Protein AF-A0A383REA4-F1 (afdb_monomer)

InterPro domains:
  IPR010982 Lambda repressor-like, DNA-binding domain superfamily [G3DSA:1.10.260.40] (4-62)

Secondary structure (DSSP, 8-state):
--HHHHHHHHHHHHT--HHHHHHHHHHTT----HHHHHHHHTTSSPPPPHHHHHHHHHHHHHHH---HHHHHHHHHHHHS-HHHHHHHHHHHHH--

Organism: Paenibacillus alvei (NCBI:txid44250)

Sequence (96 aa):
MRYANVLTDAIATSRLTYQQVADKCKNSGTPITRFYISKLCTGAKPPASDEVNHALAMVLAPYSGLTYEALAIAKYKEIIPSDVLAALYRDYKEAI

Nearest PDB structures (foldseek):
  3qf3-assembly2_B  TM=7.046E-01  e=1.392E-01  Mycobacterium tuberculosis
  3r1f-assembly7_M  TM=5.714E-01  e=8.554E-02  Mycobacterium tuberculosis
  3r1f-assembly1_A  TM=5.900E-01  e=1.637E-01  Mycobacterium tuberculosis
  3r1f-assembly4_G  TM=6.245E-01  e=2.033E-01  Mycobacterium tuberculosis
  3qyx-assembly1_D  TM=5.565E-01  e=6.681E-01  Mycobacterium tuberculosis H37Rv

Solvent-accessible surface area (backbone atoms only — not comparable to full-atom values): 5229 Å² total; per-residue (Å²): 123,55,41,21,52,58,52,39,53,35,40,62,60,46,71,52,51,53,58,58,50,20,53,49,21,38,76,70,76,51,74,52,50,37,67,56,51,50,29,33,39,70,52,79,36,74,71,75,54,69,71,55,38,43,39,51,16,66,67,37,25,90,56,44,68,40,46,43,65,61,49,49,53,22,32,46,69,71,70,49,54,69,68,60,50,52,47,54,56,49,55,56,63,75,75,110

Foldseek 3Di:
DALLCLLLQLCVQQVDQLQRLQVQLVVVVRHDHSVVSVCSNVVVDQQDDLSVLCSSCVSRCVRRVRHSVSSVVNNCVVPPPPVRVVVVVVVVVVVD

pLDDT: mean 95.55, std 4.94, range [68.19, 98.56]

Mean predicted aligned error: 3.16 Å

Structure (mmCIF, N/CA/C/O backbone):
data_AF-A0A383REA4-F1
#
_entry.id   AF-A0A383REA4-F1
#
loop_
_atom_site.group_PDB
_atom_site.id
_atom_site.type_symbol
_atom_site.label_atom_id
_atom_site.label_alt_id
_atom_site.label_comp_id
_atom_site.label_asym_id
_atom_site.label_entity_id
_atom_site.label_seq_id
_atom_site.pdbx_PDB_ins_code
_atom_site.Cartn_x
_atom_site.Cartn_y
_atom_site.Cartn_z
_atom_site.occupancy
_atom_site.B_iso_or_equiv
_atom_site.auth_seq_id
_atom_site.auth_comp_id
_atom_site.auth_asym_id
_atom_site.auth_atom_id
_atom_site.pdbx_PDB_model_num
ATOM 1 N N . MET A 1 1 ? -2.064 -4.273 -13.916 1.00 70.12 1 MET A N 1
ATOM 2 C CA . MET A 1 1 ? -2.827 -4.158 -12.656 1.00 70.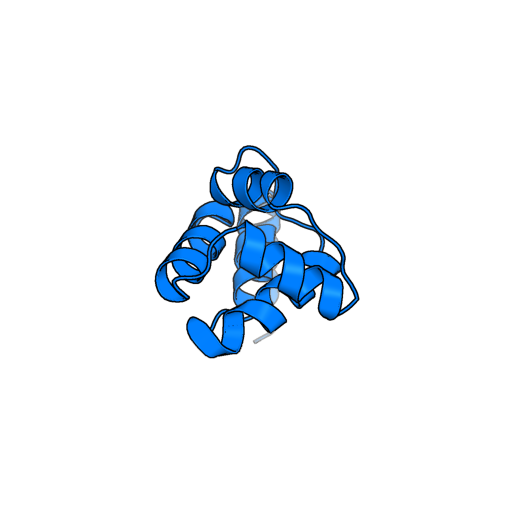12 1 MET A CA 1
ATOM 3 C C . MET A 1 1 ? -2.164 -3.070 -11.841 1.00 70.12 1 MET A C 1
ATOM 5 O O . MET A 1 1 ? -0.952 -3.146 -11.680 1.00 70.12 1 MET A O 1
ATOM 9 N N . ARG A 1 2 ? -2.913 -2.041 -11.441 1.00 92.12 2 ARG A N 1
ATOM 10 C CA . ARG A 1 2 ? -2.359 -0.912 -10.689 1.00 92.12 2 ARG A CA 1
ATOM 11 C C . ARG A 1 2 ? -2.290 -1.235 -9.199 1.00 92.12 2 ARG A C 1
ATOM 13 O O . ARG A 1 2 ? -3.197 -1.898 -8.701 1.00 92.12 2 ARG A O 1
ATOM 20 N N . TYR A 1 3 ? -1.276 -0.741 -8.495 1.00 97.38 3 TYR A N 1
ATOM 21 C CA . TYR A 1 3 ? -1.121 -0.877 -7.042 1.00 97.38 3 TYR A CA 1
ATOM 22 C C . TYR A 1 3 ? -2.376 -0.402 -6.302 1.00 97.38 3 TYR A C 1
ATOM 24 O O . TYR A 1 3 ? -2.899 -1.096 -5.433 1.00 97.38 3 TYR A O 1
ATOM 32 N N . ALA A 1 4 ? -2.907 0.747 -6.725 1.00 97.38 4 ALA A N 1
ATOM 33 C CA . ALA A 1 4 ? -4.140 1.324 -6.204 1.00 97.38 4 ALA A CA 1
ATOM 34 C C . ALA A 1 4 ? -5.327 0.346 -6.278 1.00 97.38 4 ALA A C 1
ATOM 36 O O . ALA A 1 4 ? -6.080 0.217 -5.315 1.00 97.38 4 ALA A O 1
ATOM 37 N N . ASN A 1 5 ? -5.453 -0.394 -7.385 1.00 97.56 5 ASN A N 1
ATOM 38 C CA . ASN A 1 5 ? -6.533 -1.362 -7.578 1.00 97.56 5 ASN A CA 1
ATOM 39 C C . ASN A 1 5 ? -6.343 -2.578 -6.667 1.00 97.56 5 ASN A C 1
ATOM 41 O O . ASN A 1 5 ? -7.282 -2.958 -5.982 1.00 97.56 5 ASN A O 1
ATOM 45 N N . VAL A 1 6 ? -5.120 -3.123 -6.585 1.00 97.94 6 VAL A N 1
ATOM 46 C CA . VAL A 1 6 ? -4.804 -4.264 -5.700 1.00 97.94 6 VAL A CA 1
ATOM 47 C C . VAL A 1 6 ? -5.204 -3.964 -4.258 1.00 97.94 6 VAL A C 1
ATOM 49 O O . VAL A 1 6 ? -5.863 -4.774 -3.608 1.00 97.94 6 VAL A O 1
ATOM 52 N N . LEU A 1 7 ? -4.830 -2.783 -3.760 1.00 98.00 7 LEU A N 1
ATOM 53 C CA . LEU A 1 7 ? -5.151 -2.390 -2.393 1.00 98.00 7 LEU A CA 1
ATOM 54 C C . LEU A 1 7 ? -6.649 -2.094 -2.213 1.00 98.00 7 LEU A C 1
ATOM 56 O O . LEU A 1 7 ? -7.227 -2.490 -1.201 1.00 98.00 7 LEU A O 1
ATOM 60 N N . THR A 1 8 ? -7.284 -1.435 -3.188 1.00 98.06 8 THR A N 1
ATOM 61 C CA . THR A 1 8 ? -8.725 -1.129 -3.149 1.00 98.06 8 THR A CA 1
ATOM 62 C C . THR A 1 8 ? -9.562 -2.404 -3.094 1.00 98.06 8 THR A C 1
ATOM 64 O O . THR A 1 8 ? -10.440 -2.516 -2.237 1.00 98.06 8 THR A O 1
ATOM 67 N N . ASP A 1 9 ? -9.254 -3.384 -3.942 1.00 98.06 9 ASP A N 1
ATOM 68 C CA . ASP A 1 9 ? -9.975 -4.656 -4.012 1.00 98.06 9 ASP A CA 1
ATOM 69 C C . ASP A 1 9 ? -9.810 -5.458 -2.714 1.00 98.06 9 ASP A C 1
ATOM 71 O O . ASP A 1 9 ? -10.780 -6.018 -2.192 1.00 98.06 9 ASP A O 1
ATOM 75 N N . ALA A 1 10 ? -8.604 -5.460 -2.137 1.00 98.12 10 ALA A N 1
ATOM 76 C CA . ALA A 1 10 ? -8.340 -6.106 -0.855 1.00 98.12 10 ALA A CA 1
ATOM 77 C C . ALA A 1 10 ? -9.148 -5.476 0.290 1.00 98.12 10 ALA A C 1
ATOM 79 O O . ALA A 1 10 ? -9.769 -6.187 1.084 1.00 98.12 10 ALA A O 1
ATOM 80 N N . ILE A 1 11 ? -9.197 -4.142 0.359 1.00 97.88 11 ILE A N 1
ATOM 81 C CA . ILE A 1 11 ? -9.969 -3.438 1.389 1.00 97.88 11 ILE A CA 1
ATOM 82 C C . ILE A 1 11 ? -11.471 -3.669 1.194 1.00 97.88 11 ILE A C 1
ATOM 84 O O . ILE A 1 11 ? -12.154 -4.005 2.164 1.00 97.88 11 ILE A O 1
ATOM 88 N N . ALA A 1 12 ? -11.979 -3.5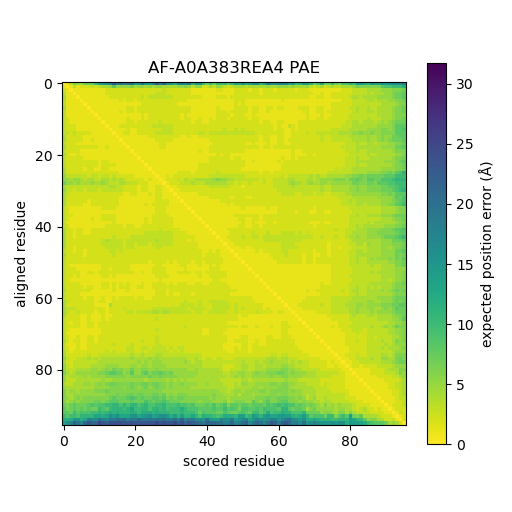79 -0.038 1.00 97.81 12 ALA A N 1
ATOM 89 C CA . ALA A 1 12 ? -13.382 -3.854 -0.345 1.00 97.81 12 ALA A CA 1
ATOM 90 C C . ALA A 1 12 ? -13.783 -5.284 0.059 1.00 97.81 12 ALA A C 1
ATOM 92 O O . ALA A 1 12 ? -14.795 -5.477 0.737 1.00 97.81 12 ALA A O 1
ATOM 93 N N . THR A 1 13 ? -12.945 -6.272 -0.272 1.00 98.12 13 THR A N 1
ATOM 94 C CA . THR A 1 13 ? -13.148 -7.683 0.100 1.00 98.12 13 THR A CA 1
ATOM 95 C C . THR A 1 13 ? -13.144 -7.871 1.614 1.00 98.12 13 THR A C 1
ATOM 97 O O . THR A 1 13 ? -13.984 -8.591 2.152 1.00 98.12 13 THR A O 1
ATOM 100 N N . SER A 1 14 ? -12.253 -7.169 2.320 1.00 97.62 14 SER A N 1
ATOM 101 C CA . SER A 1 14 ? -12.144 -7.271 3.777 1.00 97.62 14 SER A CA 1
ATOM 102 C C . SER A 1 14 ? -13.350 -6.726 4.545 1.00 97.62 14 SER A C 1
ATOM 104 O O . SER A 1 14 ? -13.512 -7.030 5.727 1.00 97.62 14 SER A O 1
ATOM 106 N N . ARG A 1 15 ? -14.180 -5.893 3.895 1.00 97.25 15 ARG A N 1
ATOM 107 C CA . ARG A 1 15 ? -15.269 -5.113 4.512 1.00 97.25 15 ARG A CA 1
ATOM 108 C C . ARG A 1 15 ? -14.814 -4.201 5.661 1.00 97.25 15 ARG A C 1
ATOM 110 O O . ARG A 1 15 ? -15.639 -3.748 6.454 1.00 97.25 15 ARG A O 1
ATOM 117 N N . LEU A 1 16 ? -13.515 -3.911 5.754 1.00 97.81 16 LEU A N 1
ATOM 118 C CA . LEU A 1 16 ? -12.960 -2.967 6.715 1.00 97.81 16 LEU A CA 1
ATOM 119 C C . LEU A 1 16 ? -13.005 -1.546 6.153 1.00 97.81 16 LEU A C 1
ATOM 121 O O . LEU A 1 16 ? -12.732 -1.296 4.981 1.00 97.81 16 LEU A O 1
ATOM 125 N N . THR A 1 17 ? -13.286 -0.583 7.022 1.00 98.31 17 THR A N 1
ATOM 126 C CA . THR A 1 17 ? -13.101 0.837 6.711 1.00 98.31 17 THR A CA 1
ATOM 127 C C . THR A 1 17 ? -11.616 1.204 6.730 1.00 98.31 17 THR A C 1
ATOM 129 O O . THR A 1 17 ? -10.819 0.597 7.448 1.00 98.31 17 THR A O 1
ATOM 132 N N . TYR A 1 18 ? -11.231 2.278 6.032 1.00 98.44 18 TYR A N 1
ATOM 133 C CA . TYR A 1 18 ? -9.860 2.803 6.105 1.00 98.44 18 TYR A CA 1
ATOM 134 C C . TYR A 1 18 ? -9.419 3.149 7.534 1.00 98.44 18 TYR A C 1
ATOM 136 O O . TYR A 1 18 ? -8.235 3.053 7.842 1.00 98.44 18 TYR A O 1
ATOM 144 N N . GLN A 1 19 ? -10.353 3.542 8.409 1.00 98.56 19 GLN A N 1
ATOM 145 C CA . GLN A 1 19 ? -10.051 3.786 9.820 1.00 98.56 19 GLN A CA 1
ATOM 146 C C . GLN A 1 19 ? -9.681 2.485 10.538 1.00 98.56 19 GLN A C 1
ATOM 148 O O . GLN A 1 19 ? -8.642 2.430 11.180 1.00 98.56 19 GLN A O 1
ATOM 153 N N . GLN A 1 20 ? -10.462 1.418 10.355 1.00 98.56 20 GLN A N 1
ATOM 154 C CA . GLN A 1 20 ? -10.167 0.120 10.969 1.00 98.56 20 GLN A CA 1
ATOM 155 C C . GLN A 1 20 ? -8.841 -0.469 10.476 1.00 98.56 20 GLN A C 1
ATOM 157 O O . GLN A 1 20 ? -8.112 -1.065 11.266 1.00 98.56 20 GLN A O 1
ATOM 162 N N . VAL A 1 21 ? -8.508 -0.296 9.192 1.00 98.44 21 VAL A N 1
ATOM 163 C CA . VAL A 1 21 ? -7.204 -0.717 8.654 1.00 98.44 21 VAL A CA 1
ATOM 164 C C . VAL A 1 21 ? -6.073 0.093 9.294 1.00 98.44 21 VAL A C 1
ATOM 166 O O . VAL A 1 21 ? -5.103 -0.492 9.764 1.00 98.44 21 VAL A O 1
ATOM 169 N N . ALA A 1 22 ? -6.220 1.418 9.391 1.00 98.56 22 ALA A N 1
ATOM 170 C CA . ALA A 1 22 ? -5.242 2.286 10.049 1.00 98.56 22 ALA A CA 1
ATOM 171 C C . ALA A 1 22 ? -5.009 1.896 11.520 1.00 98.56 22 ALA A C 1
ATOM 173 O O . ALA A 1 22 ? -3.862 1.793 11.956 1.00 98.56 22 ALA A O 1
ATOM 174 N N . ASP A 1 23 ? -6.083 1.623 12.265 1.00 98.50 23 ASP A N 1
ATOM 175 C CA . ASP A 1 23 ? -6.004 1.211 13.668 1.00 98.50 23 ASP A CA 1
ATOM 176 C C . ASP A 1 23 ? -5.296 -0.146 13.816 1.00 98.50 23 ASP A C 1
ATOM 178 O O . ASP A 1 23 ? -4.451 -0.318 14.696 1.00 98.50 23 ASP A O 1
ATOM 182 N N . LYS A 1 24 ? -5.572 -1.101 12.917 1.00 98.25 24 LYS A N 1
ATOM 183 C CA . LYS A 1 24 ? -4.886 -2.403 12.891 1.00 98.25 24 LYS A CA 1
ATOM 184 C C . LYS A 1 24 ? -3.395 -2.263 12.565 1.00 98.25 24 LYS A C 1
ATOM 186 O O . LYS A 1 24 ? -2.587 -2.870 13.260 1.00 98.25 24 LYS A O 1
ATOM 191 N N . CYS A 1 25 ? -3.023 -1.436 11.586 1.00 97.81 25 CYS A N 1
ATOM 192 C CA . CYS A 1 25 ? -1.616 -1.173 11.262 1.00 97.81 25 CYS A CA 1
ATOM 193 C C . CYS A 1 25 ? -0.879 -0.474 12.418 1.00 97.81 25 CYS A C 1
ATOM 195 O O . CYS A 1 25 ? 0.261 -0.810 12.732 1.00 97.81 25 CYS A O 1
ATOM 197 N N . LYS A 1 26 ? -1.546 0.455 13.117 1.00 97.19 26 LYS A N 1
ATOM 198 C CA . LYS A 1 26 ? -1.009 1.074 14.337 1.00 97.19 26 LYS A CA 1
ATOM 199 C C . LYS A 1 26 ? -0.733 0.030 15.422 1.00 97.19 26 LYS A C 1
ATOM 201 O O . LYS A 1 26 ? 0.340 0.049 16.017 1.00 97.19 26 LYS A O 1
ATOM 206 N N . ASN A 1 27 ? -1.670 -0.888 15.653 1.00 95.38 27 ASN A N 1
ATOM 207 C CA . ASN A 1 27 ? -1.515 -1.955 16.646 1.00 95.38 27 ASN A CA 1
ATOM 208 C C . ASN A 1 27 ? -0.433 -2.975 16.266 1.00 95.38 27 ASN A C 1
ATOM 210 O O . ASN A 1 27 ? 0.085 -3.664 17.139 1.00 95.38 27 ASN A O 1
ATOM 214 N N . SER A 1 28 ? -0.077 -3.060 14.984 1.00 90.31 28 SER A N 1
ATOM 215 C CA . SER A 1 28 ? 0.966 -3.947 14.476 1.00 90.31 28 SER A CA 1
ATOM 216 C C . SER A 1 28 ? 2.341 -3.280 14.339 1.00 90.31 28 SER A C 1
ATOM 218 O O . SER A 1 28 ? 3.227 -3.850 13.711 1.00 90.31 28 SER A O 1
ATOM 220 N N . GLY A 1 29 ? 2.518 -2.073 14.888 1.00 94.06 29 GLY A N 1
ATOM 221 C CA . GLY A 1 29 ? 3.807 -1.375 14.932 1.00 94.06 29 GLY A CA 1
ATOM 222 C C . GLY A 1 29 ? 4.101 -0.440 13.756 1.00 94.06 29 GLY A C 1
ATOM 223 O O . GLY A 1 29 ? 5.105 0.264 13.803 1.00 94.06 29 GLY A O 1
ATOM 224 N N . THR A 1 30 ? 3.222 -0.349 12.753 1.00 97.12 30 THR A N 1
ATOM 225 C CA . THR A 1 30 ? 3.405 0.526 11.580 1.00 97.12 30 THR A CA 1
ATOM 226 C C . THR A 1 30 ? 2.245 1.525 11.492 1.00 97.12 30 THR A C 1
ATOM 228 O O . THR A 1 30 ? 1.271 1.308 10.763 1.00 97.12 30 THR A O 1
ATOM 231 N N . PRO A 1 31 ? 2.286 2.626 12.267 1.00 96.56 31 PRO A N 1
ATOM 232 C CA . PRO A 1 31 ? 1.192 3.586 12.311 1.00 96.56 31 PRO A CA 1
ATOM 233 C C . PRO A 1 31 ? 1.043 4.322 10.975 1.00 96.56 31 PRO A C 1
ATOM 235 O O . PRO A 1 31 ? 1.902 5.098 10.564 1.00 96.56 31 PRO A O 1
ATOM 238 N N . ILE A 1 32 ? -0.106 4.130 10.328 1.00 97.75 32 ILE A N 1
ATOM 239 C CA . ILE A 1 32 ? -0.518 4.860 9.125 1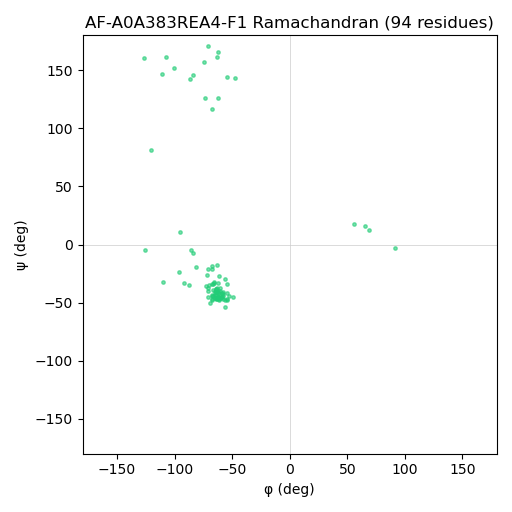.00 97.75 32 ILE A CA 1
ATOM 240 C C . ILE A 1 32 ? -1.899 5.481 9.332 1.00 97.75 32 ILE A C 1
ATOM 242 O O . ILE A 1 32 ? -2.654 5.074 10.209 1.00 97.75 32 ILE A O 1
ATOM 246 N N . THR A 1 33 ? -2.250 6.486 8.529 1.00 98.44 33 THR A N 1
ATOM 247 C CA . THR A 1 33 ? -3.540 7.183 8.659 1.00 98.44 33 THR A CA 1
ATOM 248 C C . THR A 1 33 ? -4.553 6.701 7.624 1.00 98.44 33 THR A C 1
ATOM 250 O O . THR A 1 33 ? -4.192 6.358 6.497 1.00 98.44 33 THR A O 1
ATOM 253 N N . ARG A 1 34 ? -5.852 6.785 7.947 1.00 98.31 34 ARG A N 1
ATOM 254 C CA . ARG A 1 34 ? -6.933 6.507 6.980 1.00 98.31 34 ARG A CA 1
ATOM 255 C C . ARG A 1 34 ? -6.830 7.340 5.695 1.00 98.31 34 ARG A C 1
ATOM 257 O O . ARG A 1 34 ? -7.177 6.869 4.617 1.00 98.31 34 ARG A O 1
ATOM 264 N N . PHE A 1 35 ? -6.339 8.579 5.802 1.00 98.44 35 PHE A N 1
ATOM 265 C CA . PHE A 1 35 ? -6.164 9.481 4.663 1.00 98.44 35 PHE A CA 1
ATOM 266 C C . PHE A 1 35 ? -5.019 9.026 3.766 1.00 98.44 35 PHE A C 1
ATOM 268 O O . PHE A 1 35 ? -5.120 9.128 2.546 1.00 98.44 35 PHE A O 1
ATOM 275 N N . TYR A 1 36 ? -3.942 8.510 4.359 1.00 98.38 36 TYR A N 1
ATOM 276 C CA . TYR A 1 36 ? -2.848 7.920 3.603 1.00 98.38 36 TYR A CA 1
ATOM 277 C C . TYR A 1 36 ? -3.318 6.679 2.835 1.00 98.38 36 TYR A C 1
ATOM 279 O O . TYR A 1 36 ? -3.116 6.622 1.626 1.00 98.38 36 TYR A O 1
ATOM 287 N N . ILE A 1 37 ? -4.056 5.773 3.488 1.00 98.31 37 ILE A N 1
ATOM 288 C CA . ILE A 1 37 ? -4.646 4.586 2.842 1.00 98.31 37 ILE A CA 1
ATOM 289 C C . ILE A 1 37 ? -5.565 4.990 1.678 1.00 98.31 37 ILE A C 1
ATOM 291 O O . ILE A 1 37 ? -5.426 4.473 0.573 1.00 98.31 37 ILE A O 1
ATOM 295 N N . SER A 1 38 ? -6.449 5.971 1.885 1.00 98.31 38 SER A N 1
ATOM 296 C CA . SER A 1 38 ? -7.324 6.497 0.826 1.00 98.31 38 SER A CA 1
ATOM 297 C C . SER A 1 38 ? -6.536 7.057 -0.371 1.00 98.31 38 SER A C 1
ATOM 299 O O . SER A 1 38 ? -6.866 6.778 -1.526 1.00 98.31 38 SER A O 1
ATOM 301 N N . LYS A 1 39 ? -5.441 7.792 -0.127 1.00 98.44 39 LYS A N 1
ATOM 302 C CA . LYS A 1 39 ? -4.572 8.306 -1.202 1.00 98.44 39 LYS A CA 1
ATOM 303 C C . LYS A 1 39 ? -3.851 7.194 -1.967 1.00 98.44 39 LYS A C 1
ATOM 305 O O . LYS A 1 39 ? -3.642 7.346 -3.166 1.00 98.44 39 LYS A O 1
ATOM 310 N N . LEU A 1 40 ? -3.492 6.095 -1.302 1.00 98.12 40 LEU A N 1
ATOM 311 C CA . LEU A 1 40 ? -2.939 4.910 -1.963 1.00 98.12 40 LEU A CA 1
ATOM 312 C C . LEU A 1 40 ? -3.996 4.228 -2.846 1.00 98.12 40 LEU A C 1
ATOM 314 O O . LEU A 1 40 ? -3.732 3.953 -4.012 1.00 98.12 40 LEU A O 1
ATOM 318 N N . CYS A 1 41 ? -5.210 4.030 -2.325 1.00 97.62 41 CYS A N 1
ATOM 319 C CA . CYS A 1 41 ? -6.316 3.373 -3.040 1.00 97.62 41 CYS A CA 1
ATOM 320 C C . CYS A 1 41 ? -6.808 4.171 -4.255 1.00 97.62 41 CYS A C 1
ATOM 322 O O . CYS A 1 41 ? -7.214 3.604 -5.260 1.00 97.62 41 CYS A O 1
ATOM 324 N N . THR A 1 42 ? -6.739 5.499 -4.193 1.00 96.69 42 THR A N 1
ATOM 325 C CA . THR A 1 42 ? -7.086 6.375 -5.326 1.00 96.69 42 THR A CA 1
ATOM 326 C C . THR A 1 42 ? -5.929 6.574 -6.310 1.00 96.69 42 THR A C 1
ATOM 328 O O . THR A 1 42 ? -6.116 7.186 -7.360 1.00 96.69 42 THR A O 1
ATOM 331 N N . GLY A 1 43 ? -4.722 6.095 -5.987 1.00 96.06 43 GLY A N 1
ATOM 332 C CA . GLY A 1 43 ? -3.511 6.347 -6.773 1.00 96.06 43 GLY A CA 1
ATOM 333 C C . GLY A 1 43 ? -3.027 7.801 -6.733 1.00 96.06 43 GLY A C 1
ATOM 334 O O . GLY A 1 43 ? -2.164 8.179 -7.520 1.00 96.06 43 GLY A O 1
ATOM 335 N N . ALA A 1 44 ? -3.564 8.625 -5.825 1.00 96.94 44 ALA A N 1
ATOM 336 C CA . ALA A 1 44 ? -3.107 9.997 -5.593 1.00 96.94 44 ALA A CA 1
ATOM 337 C C . ALA A 1 44 ? -1.728 10.048 -4.908 1.00 96.94 44 ALA A C 1
ATOM 339 O O . ALA A 1 44 ? -1.037 11.068 -4.948 1.00 96.94 44 ALA A O 1
ATOM 340 N N . LYS A 1 45 ? -1.330 8.957 -4.246 1.00 96.12 45 LYS A N 1
ATOM 341 C CA . LYS A 1 45 ? 0.040 8.705 -3.789 1.00 96.12 45 LYS A CA 1
ATOM 342 C C . LYS A 1 45 ? 0.639 7.549 -4.600 1.00 96.12 45 LYS A C 1
ATOM 344 O O . LYS A 1 45 ? -0.101 6.628 -4.947 1.00 96.12 45 LYS A O 1
ATOM 349 N N . PRO A 1 46 ? 1.960 7.575 -4.861 1.00 95.31 46 PRO A N 1
ATOM 350 C CA . PRO A 1 46 ? 2.650 6.425 -5.430 1.00 95.31 46 PRO A CA 1
ATOM 351 C C . PRO A 1 46 ? 2.562 5.221 -4.477 1.00 95.31 46 PRO A C 1
ATOM 353 O O . PRO A 1 46 ? 2.235 5.407 -3.295 1.00 95.31 46 PRO A O 1
ATOM 356 N N . PRO A 1 47 ? 2.880 4.010 -4.965 1.00 97.00 47 PRO A N 1
ATOM 357 C CA . PRO A 1 47 ? 2.944 2.813 -4.137 1.00 97.00 47 PRO A CA 1
ATOM 358 C C . PRO A 1 47 ? 3.738 3.027 -2.843 1.00 97.00 47 PRO A C 1
ATOM 360 O O . PRO A 1 47 ? 4.739 3.748 -2.823 1.00 97.00 47 PRO A O 1
ATOM 363 N N . ALA A 1 48 ? 3.283 2.408 -1.753 1.00 97.38 48 ALA A N 1
ATOM 364 C CA . ALA A 1 48 ? 3.875 2.611 -0.437 1.00 97.38 48 ALA A CA 1
ATOM 365 C C . ALA A 1 48 ? 5.275 1.978 -0.295 1.00 97.38 48 ALA A C 1
ATOM 367 O O . ALA A 1 48 ? 5.740 1.213 -1.149 1.00 97.38 48 ALA A O 1
ATOM 368 N N . SER A 1 49 ? 5.949 2.293 0.816 1.00 96.50 49 SER A N 1
ATOM 369 C CA . SER A 1 49 ? 7.187 1.614 1.214 1.00 96.50 49 SER A CA 1
ATOM 370 C C . SER A 1 49 ? 6.937 0.131 1.504 1.00 96.50 49 SER A C 1
ATOM 372 O O . SER A 1 49 ? 5.804 -0.285 1.746 1.00 96.50 49 SER A O 1
ATOM 374 N N . ASP A 1 50 ? 7.999 -0.675 1.497 1.00 96.62 50 ASP A N 1
ATOM 375 C CA . ASP A 1 50 ? 7.869 -2.118 1.735 1.00 96.62 50 ASP A CA 1
ATOM 376 C C . ASP A 1 50 ? 7.436 -2.430 3.168 1.00 96.62 50 ASP A C 1
ATOM 378 O O . ASP A 1 50 ? 6.606 -3.309 3.371 1.00 96.62 50 ASP A O 1
ATOM 382 N N . GLU A 1 51 ? 7.875 -1.631 4.142 1.00 97.31 51 GLU A N 1
ATOM 383 C CA . GLU A 1 51 ? 7.387 -1.693 5.524 1.00 97.31 51 GLU A CA 1
ATOM 384 C C . GLU A 1 51 ? 5.861 -1.516 5.600 1.00 97.31 51 GLU A C 1
ATOM 386 O O . GLU A 1 51 ? 5.157 -2.323 6.209 1.00 97.31 51 GLU A O 1
ATOM 391 N N . VAL A 1 52 ? 5.321 -0.499 4.919 1.00 97.94 52 VAL A N 1
ATOM 392 C CA . VAL A 1 52 ? 3.871 -0.270 4.870 1.00 97.94 52 VAL A CA 1
ATOM 393 C C . VAL A 1 52 ? 3.165 -1.394 4.111 1.00 97.94 52 VAL A C 1
ATOM 395 O O . VAL A 1 52 ? 2.094 -1.825 4.534 1.00 97.94 52 VAL A O 1
ATOM 398 N N . ASN A 1 53 ? 3.743 -1.896 3.016 1.00 98.06 53 ASN A N 1
ATOM 399 C CA . ASN A 1 53 ? 3.165 -3.013 2.266 1.00 98.06 53 ASN A CA 1
ATOM 400 C C . ASN A 1 53 ? 3.094 -4.287 3.114 1.00 98.06 53 ASN A C 1
ATOM 402 O O . ASN A 1 53 ? 2.073 -4.971 3.083 1.00 98.06 53 ASN A O 1
ATOM 406 N N . HIS A 1 54 ? 4.125 -4.581 3.907 1.00 98.06 54 HIS A N 1
ATOM 407 C CA . HIS A 1 54 ? 4.103 -5.688 4.859 1.00 98.06 54 HIS A CA 1
ATOM 408 C C . HIS A 1 54 ? 3.003 -5.510 5.905 1.00 98.06 54 HIS A C 1
ATOM 410 O O . HIS A 1 54 ? 2.236 -6.443 6.142 1.00 98.06 54 HIS A O 1
ATOM 416 N N . ALA A 1 55 ? 2.875 -4.316 6.486 1.00 98.12 55 ALA A N 1
ATOM 417 C CA . ALA A 1 55 ? 1.828 -4.036 7.463 1.00 98.12 55 ALA A CA 1
ATOM 418 C C . ALA A 1 55 ? 0.419 -4.181 6.863 1.00 98.12 55 ALA A C 1
ATOM 420 O O . ALA A 1 55 ? -0.448 -4.815 7.464 1.00 98.12 55 ALA A O 1
ATOM 421 N N . LEU A 1 56 ? 0.189 -3.638 5.664 1.00 98.25 56 LEU A N 1
ATOM 422 C CA . LEU A 1 56 ? -1.088 -3.752 4.954 1.00 98.25 56 LEU A CA 1
ATOM 423 C C . LEU A 1 56 ? -1.417 -5.207 4.606 1.00 98.25 56 LEU A C 1
ATOM 425 O O . LEU A 1 56 ? -2.539 -5.645 4.854 1.00 98.25 56 LEU A O 1
ATOM 429 N N . ALA A 1 57 ? -0.448 -5.959 4.077 1.00 98.12 57 ALA A N 1
ATOM 430 C CA . ALA A 1 57 ? -0.621 -7.374 3.766 1.00 98.12 57 ALA A CA 1
ATOM 431 C C . ALA A 1 57 ? -0.942 -8.177 5.029 1.00 98.12 57 ALA A C 1
ATOM 433 O O . ALA A 1 57 ? -1.931 -8.893 5.052 1.00 98.12 57 ALA A O 1
ATOM 434 N N . MET A 1 58 ? -0.193 -7.994 6.117 1.00 97.88 58 MET A N 1
ATOM 435 C CA . MET A 1 58 ? -0.455 -8.678 7.386 1.00 97.88 58 MET A CA 1
ATOM 436 C C . MET A 1 58 ? -1.864 -8.390 7.929 1.00 97.88 58 MET A C 1
ATOM 438 O O . MET A 1 58 ? -2.549 -9.296 8.400 1.00 97.88 58 MET A O 1
ATOM 442 N N . VAL A 1 59 ? -2.310 -7.133 7.857 1.00 98.00 59 VAL A N 1
ATOM 443 C CA . VAL A 1 59 ? -3.618 -6.708 8.375 1.00 98.00 59 VAL A CA 1
ATOM 444 C C . VAL A 1 59 ? -4.782 -7.199 7.509 1.00 98.00 59 VAL A C 1
ATOM 446 O O . VAL A 1 59 ? -5.846 -7.513 8.048 1.00 98.00 59 VAL A O 1
ATOM 449 N N . LEU A 1 60 ? -4.605 -7.255 6.186 1.00 98.12 60 LEU A N 1
ATOM 450 C CA . LEU A 1 60 ? -5.666 -7.598 5.232 1.00 98.12 60 LEU A CA 1
ATOM 451 C C . LEU A 1 60 ? -5.669 -9.078 4.821 1.00 98.12 60 LEU A C 1
ATOM 453 O O . LEU A 1 60 ? -6.731 -9.588 4.461 1.00 98.12 60 LEU A O 1
ATOM 457 N N . ALA A 1 61 ? -4.541 -9.789 4.925 1.00 97.75 61 ALA A N 1
ATOM 458 C CA . ALA A 1 61 ? -4.402 -11.196 4.539 1.00 97.75 61 ALA A CA 1
ATOM 459 C C . ALA A 1 61 ? -5.504 -12.106 5.109 1.00 97.75 61 ALA A C 1
ATOM 461 O O . ALA A 1 61 ? -6.083 -12.856 4.321 1.00 97.75 61 ALA A O 1
ATOM 462 N N . PRO A 1 62 ? -5.887 -12.020 6.403 1.00 97.81 62 PRO A N 1
ATOM 463 C CA . PRO A 1 62 ? -6.933 -12.883 6.960 1.00 97.81 62 PRO A CA 1
ATOM 464 C C . PRO A 1 62 ? -8.319 -12.686 6.333 1.00 97.81 62 PRO A C 1
ATOM 466 O O . PRO A 1 62 ? -9.188 -13.536 6.499 1.00 97.81 62 PRO A O 1
ATOM 469 N N . TYR A 1 63 ? -8.543 -11.562 5.650 1.00 97.50 63 TYR A N 1
ATOM 470 C CA . TYR A 1 63 ? -9.849 -11.183 5.117 1.00 97.50 63 TYR A CA 1
ATOM 471 C C . TYR A 1 63 ? -9.918 -11.240 3.590 1.00 97.50 63 TYR A C 1
ATOM 473 O O . TYR A 1 63 ? -10.983 -11.504 3.040 1.00 97.50 63 TYR A O 1
ATOM 481 N N . SER A 1 64 ? -8.809 -10.961 2.902 1.00 97.06 64 SER A N 1
ATOM 482 C CA . SER A 1 64 ? -8.775 -10.850 1.439 1.00 97.06 64 SER A CA 1
ATOM 483 C C . SER A 1 64 ? -7.736 -11.745 0.767 1.00 97.06 64 SER A C 1
ATOM 485 O O . SER A 1 64 ? -7.639 -11.729 -0.456 1.00 97.06 64 SER A O 1
ATOM 487 N N . GLY A 1 65 ? -6.906 -12.461 1.535 1.00 96.81 65 GLY A N 1
ATOM 488 C CA . GLY A 1 65 ? -5.762 -13.202 0.998 1.00 96.81 65 GLY A CA 1
ATOM 489 C C . GLY A 1 65 ? -4.673 -12.307 0.393 1.00 96.81 65 GLY A C 1
ATOM 490 O O . GLY A 1 65 ? -3.836 -12.796 -0.361 1.00 96.81 65 GLY A O 1
ATOM 491 N N . LEU A 1 66 ? -4.683 -10.998 0.686 1.00 97.81 66 LEU A N 1
ATOM 492 C CA . LEU A 1 66 ? -3.668 -10.069 0.186 1.00 97.81 66 LEU A CA 1
ATOM 493 C C . LEU A 1 66 ? -2.292 -10.465 0.724 1.00 97.81 66 LEU A C 1
ATOM 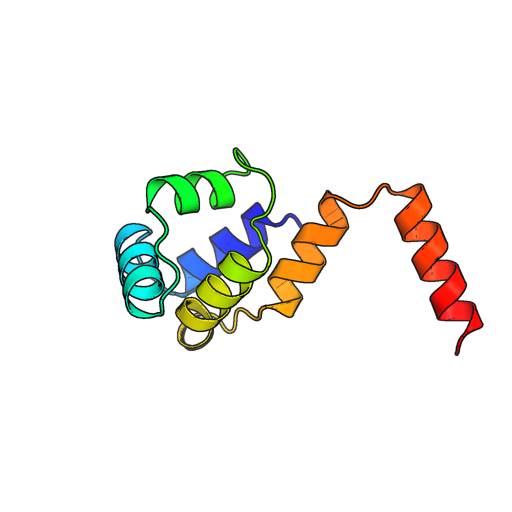495 O O . LEU A 1 66 ? -2.107 -10.543 1.935 1.00 97.81 66 LEU A O 1
ATOM 499 N N . THR A 1 67 ? -1.320 -10.643 -0.166 1.00 98.12 67 THR A N 1
ATOM 500 C CA . THR A 1 67 ? 0.065 -10.926 0.217 1.00 98.12 67 THR A CA 1
ATOM 501 C C . THR A 1 67 ? 0.968 -9.720 -0.027 1.00 98.12 67 THR A C 1
ATOM 503 O O . THR A 1 67 ? 0.639 -8.810 -0.798 1.00 98.12 67 THR A O 1
ATOM 506 N N . TYR A 1 68 ? 2.128 -9.712 0.628 1.00 97.69 68 TYR A N 1
ATOM 507 C CA . TYR A 1 68 ? 3.148 -8.693 0.395 1.00 97.69 68 TYR A CA 1
ATOM 508 C C . TYR A 1 68 ? 3.632 -8.728 -1.060 1.00 97.69 68 TYR A C 1
ATOM 510 O O . TYR A 1 68 ? 3.757 -7.682 -1.694 1.00 97.69 68 TYR A O 1
ATOM 518 N N . GLU A 1 69 ? 3.828 -9.922 -1.617 1.00 97.56 69 GLU A N 1
ATOM 519 C CA . GLU A 1 69 ? 4.305 -10.134 -2.983 1.00 97.56 69 GLU A CA 1
ATOM 520 C C . GLU A 1 69 ? 3.349 -9.514 -4.002 1.00 97.56 69 GLU A C 1
ATOM 522 O O . GLU A 1 69 ? 3.798 -8.884 -4.957 1.00 97.56 69 GLU A O 1
ATOM 527 N N . ALA A 1 70 ? 2.034 -9.619 -3.785 1.00 97.56 70 ALA A N 1
ATOM 528 C CA . ALA A 1 70 ? 1.045 -8.992 -4.658 1.00 97.56 70 ALA A CA 1
ATOM 529 C C . ALA A 1 70 ? 1.202 -7.459 -4.693 1.00 97.56 70 ALA A C 1
ATOM 531 O O . ALA A 1 70 ? 1.196 -6.857 -5.773 1.00 97.56 70 ALA A O 1
ATOM 532 N N . LEU A 1 71 ? 1.401 -6.829 -3.528 1.00 97.69 71 LEU A N 1
ATOM 533 C CA . LEU A 1 71 ? 1.657 -5.389 -3.427 1.00 97.69 71 LEU A CA 1
ATOM 534 C C . LEU A 1 71 ? 3.013 -5.006 -4.028 1.00 97.69 71 LEU A C 1
ATOM 536 O O . LEU A 1 71 ? 3.092 -4.025 -4.768 1.00 97.69 71 LEU A O 1
ATOM 540 N N . ALA A 1 72 ? 4.063 -5.779 -3.750 1.00 96.69 72 ALA A N 1
ATOM 541 C CA . ALA A 1 72 ? 5.412 -5.536 -4.249 1.00 96.69 72 ALA A CA 1
ATOM 542 C C . ALA A 1 72 ? 5.469 -5.640 -5.780 1.00 96.69 72 ALA A C 1
ATOM 544 O O . ALA A 1 72 ? 5.962 -4.731 -6.446 1.00 96.69 72 ALA A O 1
ATOM 545 N N . ILE A 1 73 ? 4.883 -6.688 -6.364 1.00 95.25 73 ILE A N 1
ATOM 546 C CA . ILE A 1 73 ? 4.796 -6.854 -7.821 1.00 95.25 73 ILE A CA 1
ATOM 547 C C . ILE A 1 73 ? 4.040 -5.680 -8.446 1.00 95.25 73 ILE A C 1
ATOM 549 O O . ILE A 1 73 ? 4.485 -5.139 -9.459 1.00 95.25 73 ILE A O 1
ATOM 553 N N . ALA A 1 74 ? 2.912 -5.263 -7.863 1.00 96.12 74 ALA A N 1
ATOM 554 C CA . ALA A 1 74 ? 2.147 -4.131 -8.380 1.00 96.12 74 ALA A CA 1
ATOM 555 C C . ALA A 1 74 ? 2.930 -2.810 -8.282 1.00 96.12 74 ALA A C 1
ATOM 557 O O . ALA A 1 74 ? 2.956 -2.049 -9.246 1.00 96.12 74 ALA A O 1
ATOM 558 N N . LYS A 1 75 ? 3.623 -2.576 -7.161 1.00 95.88 75 LYS A N 1
ATOM 559 C CA . LYS A 1 75 ? 4.532 -1.439 -6.959 1.00 95.88 75 LYS A CA 1
ATOM 560 C C . LYS A 1 75 ? 5.614 -1.396 -8.036 1.00 95.88 75 LYS A C 1
ATOM 562 O O . LYS A 1 75 ? 5.782 -0.378 -8.703 1.00 95.88 75 LYS A O 1
ATOM 567 N N . TYR A 1 76 ? 6.339 -2.493 -8.224 1.00 94.31 76 TYR A N 1
ATOM 568 C CA . TYR A 1 76 ? 7.464 -2.529 -9.154 1.00 94.31 76 TYR A CA 1
ATOM 569 C C . TYR A 1 76 ? 7.019 -2.458 -10.613 1.00 94.31 76 TYR A C 1
ATOM 571 O O . TYR A 1 76 ? 7.667 -1.778 -11.400 1.00 94.31 76 TYR A O 1
ATOM 579 N N . LYS A 1 77 ? 5.875 -3.047 -10.975 1.00 92.12 77 LYS A N 1
ATOM 580 C CA . LYS A 1 77 ? 5.297 -2.877 -12.319 1.00 92.12 77 LYS A CA 1
ATOM 581 C C . LYS A 1 77 ? 4.935 -1.428 -12.649 1.00 92.12 77 LYS A C 1
ATOM 583 O O . LYS A 1 77 ? 4.889 -1.090 -13.825 1.00 92.12 77 LYS A O 1
ATOM 588 N N . GLU A 1 78 ? 4.639 -0.600 -11.647 1.00 92.75 78 GLU A N 1
ATOM 589 C CA . GLU A 1 78 ? 4.340 0.821 -11.856 1.00 92.75 78 GLU A CA 1
ATOM 590 C C . GLU A 1 78 ? 5.584 1.711 -11.848 1.00 92.75 78 GLU A C 1
ATOM 592 O O . GLU A 1 78 ? 5.613 2.711 -12.559 1.00 92.75 78 GLU A O 1
ATOM 597 N N . ILE A 1 79 ? 6.584 1.383 -11.027 1.00 91.94 79 ILE A N 1
ATOM 598 C CA . ILE A 1 79 ? 7.754 2.249 -10.816 1.00 91.94 79 ILE A CA 1
ATOM 599 C C . ILE A 1 79 ? 8.902 1.908 -11.772 1.00 91.94 79 ILE A C 1
ATOM 601 O O . ILE A 1 79 ? 9.657 2.803 -12.150 1.00 91.94 79 ILE A O 1
ATOM 605 N N . ILE A 1 80 ? 9.068 0.637 -12.150 1.00 92.00 80 ILE A N 1
ATOM 606 C CA . ILE A 1 80 ? 10.167 0.225 -13.025 1.00 92.00 80 ILE A CA 1
ATOM 607 C C . ILE A 1 80 ? 9.874 0.704 -14.458 1.00 92.00 80 ILE A C 1
ATOM 609 O O . ILE A 1 80 ? 8.821 0.363 -15.005 1.00 92.00 80 ILE A O 1
ATOM 613 N N . PRO A 1 81 ? 10.799 1.450 -15.093 1.00 93.81 81 PRO A N 1
ATOM 614 C CA . PRO A 1 81 ? 10.705 1.799 -16.507 1.00 93.81 81 PRO A CA 1
ATOM 615 C C . PRO A 1 81 ? 10.532 0.566 -17.403 1.00 93.81 81 PRO A C 1
ATOM 617 O O . PRO A 1 81 ? 11.090 -0.500 -17.142 1.00 93.81 81 PRO A O 1
ATOM 620 N N . SER A 1 82 ? 9.752 0.694 -18.475 1.00 90.88 82 SER A N 1
ATOM 621 C CA . SER A 1 82 ? 9.361 -0.452 -19.307 1.00 90.88 82 SER A CA 1
ATOM 622 C C . SER A 1 82 ? 10.540 -1.151 -19.985 1.00 90.88 82 SER A C 1
ATOM 624 O O . SER A 1 82 ? 10.512 -2.367 -20.165 1.00 90.88 82 SER A O 1
ATOM 626 N N . ASP A 1 83 ? 11.5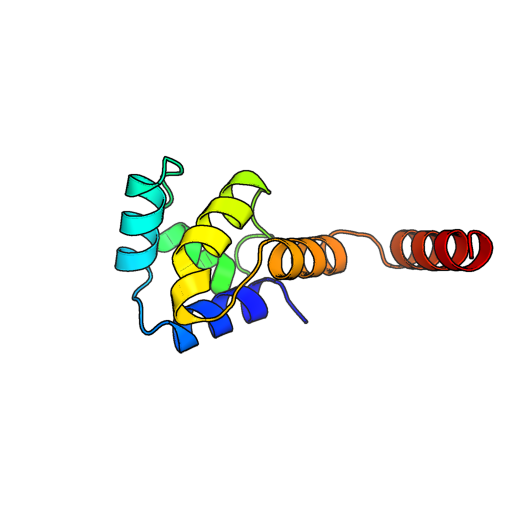72 -0.397 -20.353 1.00 94.06 83 ASP A N 1
ATOM 627 C CA . ASP A 1 83 ? 12.827 -0.895 -20.917 1.00 94.06 83 ASP A CA 1
ATOM 628 C C . ASP A 1 83 ? 13.634 -1.703 -19.891 1.00 94.06 83 ASP A C 1
ATOM 630 O O . ASP A 1 83 ? 14.073 -2.814 -20.195 1.00 94.06 83 ASP A O 1
ATOM 634 N N . VAL A 1 84 ? 13.748 -1.207 -18.656 1.00 95.00 84 VAL A N 1
ATOM 635 C CA . VAL A 1 84 ? 14.409 -1.923 -17.552 1.00 95.00 84 VAL A CA 1
ATOM 636 C C . VAL A 1 84 ? 13.651 -3.204 -17.208 1.00 95.00 84 VAL A C 1
ATOM 638 O O . VAL A 1 84 ? 14.256 -4.263 -17.045 1.00 95.00 84 VAL A O 1
ATOM 641 N N . LEU A 1 85 ? 12.319 -3.145 -17.151 1.00 90.94 85 LEU A N 1
ATOM 642 C CA . LEU A 1 85 ? 11.493 -4.323 -16.894 1.00 90.94 85 LEU A CA 1
ATOM 643 C C . LEU A 1 85 ? 11.657 -5.376 -18.001 1.00 90.94 85 LEU A C 1
ATOM 645 O O . LEU A 1 85 ? 11.772 -6.566 -17.709 1.00 90.94 85 LEU A O 1
ATOM 649 N N . ALA A 1 86 ? 11.706 -4.952 -19.267 1.00 91.75 86 ALA A N 1
ATOM 650 C CA . ALA A 1 86 ? 11.953 -5.847 -20.396 1.00 91.75 86 ALA A CA 1
ATOM 651 C C . ALA A 1 86 ? 13.350 -6.488 -20.338 1.00 91.75 86 ALA A C 1
ATOM 653 O O . ALA A 1 86 ? 13.486 -7.671 -20.657 1.00 91.75 86 ALA A O 1
ATOM 654 N N . ALA A 1 87 ? 14.368 -5.738 -19.904 1.00 93.69 87 ALA A N 1
ATOM 655 C CA . ALA A 1 87 ? 15.715 -6.262 -19.697 1.00 93.69 87 ALA A CA 1
ATOM 656 C C . ALA A 1 87 ? 15.749 -7.330 -18.589 1.00 93.69 87 ALA A C 1
ATOM 658 O O . ALA A 1 87 ? 16.278 -8.413 -18.823 1.00 93.69 87 ALA A O 1
ATOM 659 N N . LEU A 1 88 ? 15.097 -7.084 -17.444 1.00 92.00 88 LEU A N 1
ATOM 660 C CA . LEU A 1 88 ? 14.972 -8.065 -16.353 1.00 92.00 88 LEU A CA 1
ATOM 661 C C . LEU A 1 88 ? 14.297 -9.366 -16.810 1.00 92.00 88 LEU A C 1
ATOM 663 O O . LEU A 1 88 ? 14.723 -10.456 -16.440 1.00 92.00 88 LEU A O 1
ATOM 667 N N . TYR A 1 89 ? 13.253 -9.271 -17.641 1.00 90.56 89 TYR A N 1
ATOM 668 C CA . TYR A 1 89 ? 12.592 -10.456 -18.196 1.00 90.56 89 TYR A CA 1
ATOM 669 C C . TYR A 1 89 ? 13.479 -11.254 -19.154 1.00 90.56 89 TYR A C 1
ATOM 671 O O . TYR A 1 89 ? 13.328 -12.474 -19.233 1.00 90.56 89 TYR A O 1
ATOM 679 N N . ARG A 1 90 ? 14.353 -10.584 -19.913 1.00 92.94 90 ARG A N 1
ATOM 680 C CA . ARG A 1 90 ? 15.302 -11.255 -20.808 1.00 92.94 90 ARG A CA 1
ATOM 681 C C . ARG A 1 90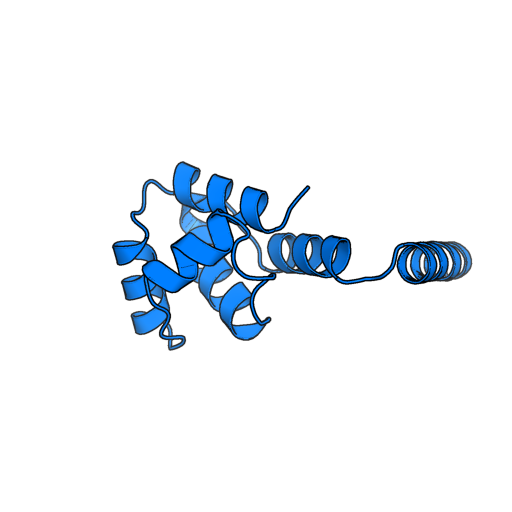 ? 16.365 -11.995 -20.003 1.00 92.94 90 ARG A C 1
ATOM 683 O O . ARG A 1 90 ? 16.527 -13.187 -20.218 1.00 92.94 90 ARG A O 1
ATOM 690 N N . ASP A 1 91 ? 16.983 -11.309 -19.044 1.00 94.12 91 ASP A N 1
ATOM 691 C CA . ASP A 1 91 ? 17.991 -11.872 -18.138 1.00 94.12 91 ASP A CA 1
ATOM 692 C C . ASP A 1 91 ? 17.461 -13.117 -17.404 1.00 94.12 91 ASP A C 1
ATOM 694 O O . ASP A 1 91 ? 18.064 -14.186 -17.454 1.00 94.12 91 ASP A O 1
ATOM 698 N N . TYR A 1 92 ? 16.245 -13.039 -16.850 1.00 90.94 92 TYR A N 1
ATOM 699 C CA . TYR A 1 92 ? 15.605 -14.182 -16.191 1.00 90.94 92 TYR A CA 1
ATOM 700 C C . TYR A 1 92 ? 15.375 -15.385 -17.122 1.00 90.94 92 TYR A C 1
ATOM 702 O O . TYR A 1 92 ? 15.506 -16.526 -16.689 1.00 90.94 92 TYR A O 1
ATOM 710 N N . LYS A 1 93 ? 15.020 -15.155 -18.394 1.00 89.38 93 LYS A N 1
ATOM 711 C CA . LYS A 1 93 ? 14.825 -16.238 -19.374 1.00 89.38 93 LYS A CA 1
ATOM 712 C C . LYS A 1 93 ? 16.129 -16.897 -19.806 1.00 89.38 93 LYS A C 1
ATOM 714 O O . LYS A 1 93 ? 16.083 -18.035 -20.246 1.00 89.38 93 LYS A O 1
ATOM 719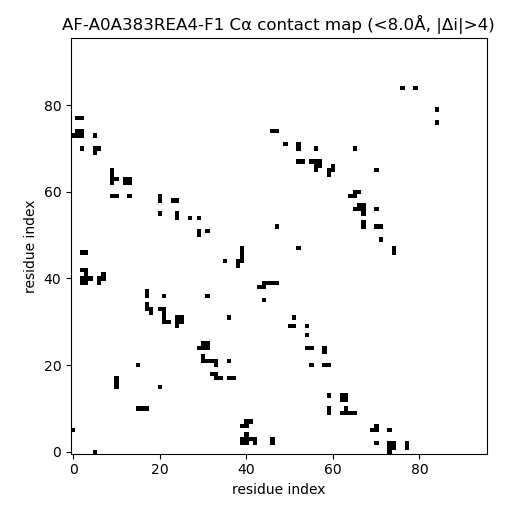 N N . GLU A 1 94 ? 17.244 -16.181 -19.743 1.00 87.00 94 GLU A N 1
ATOM 720 C CA . GLU A 1 94 ? 18.570 -16.714 -20.069 1.00 87.00 94 GLU A CA 1
ATOM 721 C C . GLU A 1 94 ? 19.174 -17.503 -18.893 1.00 87.00 94 GLU A C 1
ATOM 723 O O . GLU A 1 94 ? 20.067 -18.321 -19.094 1.00 87.00 94 GLU A O 1
ATOM 728 N N . ALA A 1 95 ? 18.665 -17.291 -17.674 1.00 79.12 95 ALA A N 1
ATO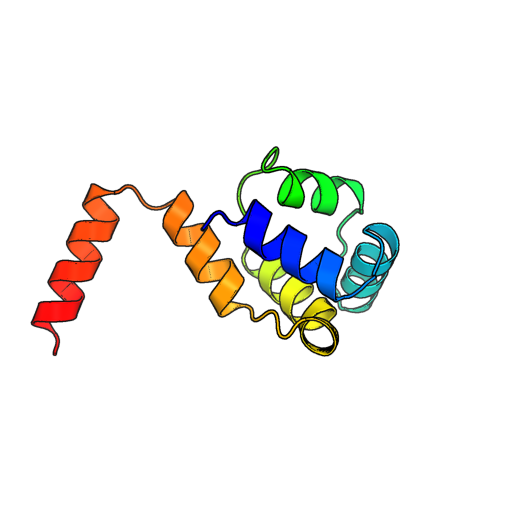M 729 C CA . ALA A 1 95 ? 19.098 -17.976 -16.457 1.00 79.12 95 ALA A CA 1
ATOM 730 C C . ALA A 1 95 ? 18.409 -19.336 -16.191 1.00 79.12 95 ALA A C 1
ATOM 732 O O . ALA A 1 95 ? 18.767 -20.005 -15.218 1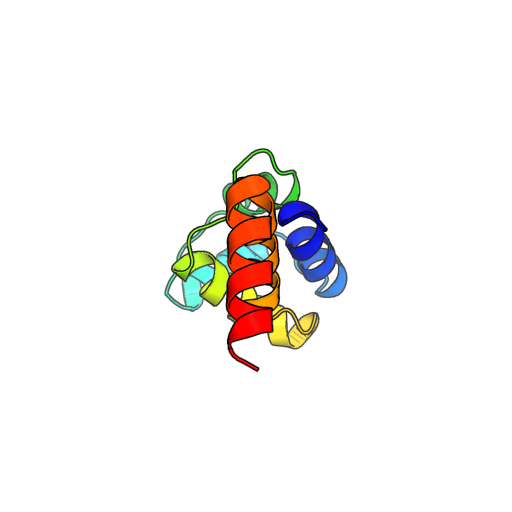.00 79.12 95 ALA A O 1
ATOM 733 N N . ILE A 1 96 ? 17.425 -19.735 -17.008 1.00 68.19 96 ILE A N 1
ATOM 734 C CA . ILE A 1 96 ? 16.653 -20.994 -16.906 1.00 68.19 96 ILE A CA 1
ATOM 735 C C . ILE A 1 96 ? 16.888 -21.830 -18.160 1.00 68.19 96 ILE A C 1
ATOM 737 O O . ILE A 1 96 ? 17.096 -23.054 -18.008 1.00 68.19 96 ILE A O 1
#

Radius of gyration: 14.57 Å; Cα contacts (8 Å, |Δi|>4): 103; chains: 1; bounding box: 34×31×38 Å